Protein AF-A0A6C0LKG7-F1 (afdb_monomer_lite)

Secondary structure (DSSP, 8-state):
-HHHHHHHHHHHHHHHHHHHHHHIIIII-S---HHHHHHHHHHHHHHHHHHHHHHHHHHHHHHHS----TT-SPP--

Foldseek 3Di:
DPVVLLVVLVVVLVVLLVVVVCCVVPPVVDPDPCVVSVVVSVVSSVVSVVVVVVVVVVVCVVVVPPPPCVDPDDDDD

pLDDT: mean 76.7, std 9.19, range [54.41, 89.69]

Structure (mmCIF, N/CA/C/O backbone):
data_AF-A0A6C0LKG7-F1
#
_entry.id   AF-A0A6C0LKG7-F1
#
loop_
_atom_site.group_PDB
_atom_site.id
_atom_site.type_symbol
_atom_site.label_atom_id
_atom_site.label_alt_id
_atom_site.label_comp_id
_atom_site.label_asym_id
_atom_site.label_entity_id
_atom_site.label_seq_id
_atom_site.pdbx_PDB_ins_code
_atom_site.Cartn_x
_atom_site.Cartn_y
_atom_site.Cartn_z
_atom_site.occupancy
_atom_site.B_iso_or_equiv
_atom_site.auth_seq_id
_atom_site.auth_comp_id
_atom_site.auth_asym_id
_atom_site.auth_atom_id
_atom_site.pdbx_PDB_model_num
ATOM 1 N N . MET A 1 1 ? 16.453 0.053 -8.398 1.00 54.41 1 MET A N 1
ATOM 2 C CA . MET A 1 1 ? 15.721 1.224 -7.858 1.00 54.41 1 MET A CA 1
ATOM 3 C C . MET A 1 1 ? 14.430 0.802 -7.143 1.00 54.41 1 MET A C 1
ATOM 5 O O . MET A 1 1 ? 13.654 1.657 -6.751 1.00 54.41 1 MET A O 1
ATOM 9 N N . GLU A 1 2 ? 14.254 -0.494 -6.854 1.00 59.81 2 GLU A N 1
ATOM 10 C CA . GLU A 1 2 ? 13.013 -1.051 -6.290 1.00 59.81 2 GLU A CA 1
ATOM 11 C C . GLU A 1 2 ? 12.822 -0.795 -4.784 1.00 59.81 2 GLU A C 1
ATOM 13 O O . GLU A 1 2 ? 11.696 -0.648 -4.317 1.00 59.81 2 GLU A O 1
ATOM 18 N N . GLN A 1 3 ? 13.905 -0.676 -4.003 1.00 61.69 3 GLN A N 1
ATOM 19 C CA . GLN A 1 3 ? 13.793 -0.533 -2.541 1.00 61.69 3 GLN A CA 1
ATOM 20 C C . GLN A 1 3 ? 13.147 0.797 -2.119 1.00 61.69 3 GLN A C 1
ATOM 22 O O . GLN A 1 3 ? 12.387 0.838 -1.156 1.00 61.69 3 GLN A O 1
ATOM 27 N N . GLY A 1 4 ? 13.414 1.887 -2.850 1.00 74.19 4 GLY A N 1
ATOM 28 C CA . GLY A 1 4 ? 12.859 3.207 -2.533 1.00 74.19 4 GLY A CA 1
ATOM 29 C C . GLY A 1 4 ? 11.340 3.259 -2.705 1.00 74.19 4 GLY A C 1
ATOM 30 O O . GLY A 1 4 ? 10.639 3.790 -1.848 1.00 74.19 4 GLY A O 1
ATOM 31 N N . ASN A 1 5 ? 10.822 2.636 -3.764 1.00 74.75 5 ASN A N 1
ATOM 32 C CA . ASN A 1 5 ? 9.390 2.608 -4.056 1.00 74.75 5 ASN A CA 1
ATOM 33 C C . ASN A 1 5 ? 8.614 1.770 -3.030 1.00 74.75 5 ASN A C 1
ATOM 35 O O . ASN A 1 5 ? 7.563 2.200 -2.552 1.00 74.75 5 ASN A O 1
ATOM 39 N N . LEU A 1 6 ? 9.170 0.632 -2.602 1.00 74.62 6 LEU A N 1
ATOM 40 C CA . LEU A 1 6 ? 8.575 -0.195 -1.547 1.00 74.62 6 LEU A CA 1
ATOM 41 C C . LEU A 1 6 ? 8.566 0.509 -0.182 1.00 74.62 6 LEU A 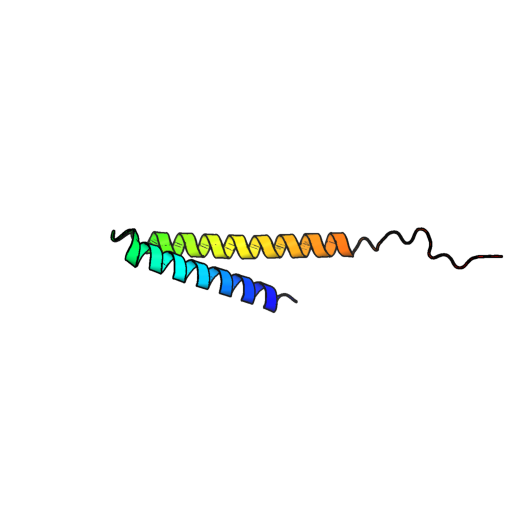C 1
ATOM 43 O O . LEU A 1 6 ? 7.576 0.424 0.548 1.00 74.62 6 LEU A O 1
ATOM 47 N N . VAL A 1 7 ? 9.632 1.244 0.154 1.00 79.25 7 VAL A N 1
ATOM 48 C CA . VAL A 1 7 ? 9.687 2.055 1.381 1.00 79.25 7 VAL A CA 1
ATOM 49 C C . VAL A 1 7 ? 8.646 3.173 1.332 1.00 79.25 7 VAL A C 1
ATOM 51 O O . VAL A 1 7 ? 7.903 3.344 2.297 1.00 79.25 7 VAL A O 1
ATOM 54 N N . THR A 1 8 ? 8.513 3.878 0.207 1.00 79.25 8 THR A N 1
ATOM 55 C CA . THR A 1 8 ? 7.495 4.926 0.034 1.00 79.25 8 THR A CA 1
ATOM 56 C C . THR A 1 8 ? 6.076 4.373 0.176 1.00 79.25 8 THR A C 1
ATOM 58 O O . THR A 1 8 ? 5.274 4.936 0.921 1.00 79.25 8 THR A O 1
ATOM 61 N N . ALA A 1 9 ? 5.770 3.237 -0.458 1.00 77.44 9 ALA A N 1
ATOM 62 C CA . ALA A 1 9 ? 4.466 2.585 -0.319 1.00 77.44 9 ALA A CA 1
ATOM 63 C C . ALA A 1 9 ? 4.168 2.175 1.132 1.00 77.44 9 ALA A C 1
ATOM 65 O O . ALA A 1 9 ? 3.047 2.346 1.614 1.00 77.44 9 ALA A O 1
ATOM 66 N N . SER A 1 10 ? 5.180 1.676 1.848 1.00 77.25 10 SER A N 1
ATOM 67 C CA . SER A 1 10 ? 5.066 1.315 3.263 1.00 77.25 10 SER A CA 1
ATOM 68 C C . SER A 1 10 ? 4.784 2.537 4.143 1.00 77.25 10 SER A C 1
ATOM 70 O O . SER A 1 10 ? 3.866 2.513 4.962 1.00 77.25 10 SER A O 1
ATOM 72 N N . VAL A 1 11 ? 5.494 3.649 3.922 1.00 87.00 11 VAL A N 1
ATOM 73 C CA . VAL A 1 11 ? 5.266 4.908 4.651 1.00 87.00 11 VAL A CA 1
ATOM 74 C C . VAL A 1 11 ? 3.849 5.433 4.410 1.00 87.00 11 VAL A C 1
ATOM 76 O O . VAL A 1 11 ? 3.163 5.785 5.368 1.00 87.00 11 VAL A O 1
ATOM 79 N N . ILE A 1 12 ? 3.371 5.426 3.162 1.00 85.25 12 ILE A N 1
ATOM 80 C CA . ILE A 1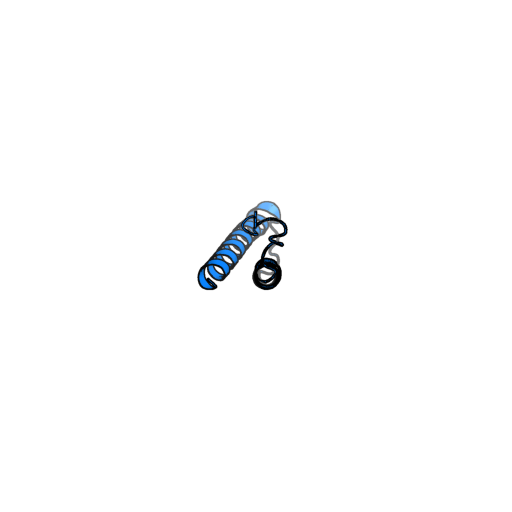 12 ? 2.006 5.863 2.821 1.00 85.25 12 ILE A CA 1
ATOM 81 C C . ILE A 1 12 ? 0.959 4.981 3.519 1.00 85.25 12 ILE A C 1
ATOM 83 O O . ILE A 1 12 ? -0.005 5.500 4.087 1.00 85.25 12 ILE A O 1
ATOM 87 N N . ALA A 1 13 ? 1.159 3.661 3.538 1.00 82.12 13 ALA A N 1
ATOM 88 C CA . ALA A 1 13 ? 0.256 2.734 4.217 1.00 82.12 13 ALA A CA 1
ATOM 89 C C . ALA A 1 13 ? 0.227 2.948 5.742 1.00 82.12 13 ALA A C 1
ATOM 91 O O . ALA A 1 13 ? -0.848 2.918 6.344 1.00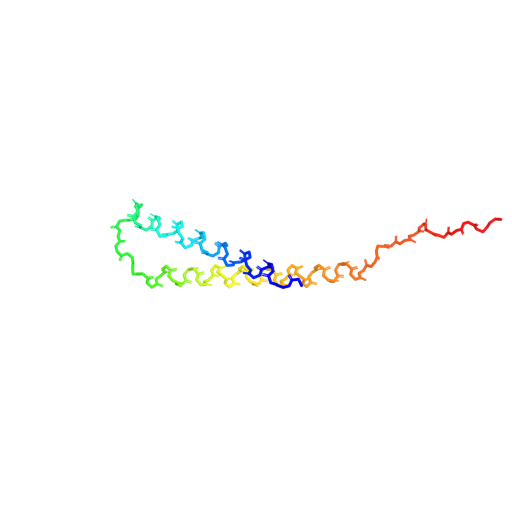 82.12 13 ALA A O 1
ATOM 92 N N . VAL A 1 14 ? 1.380 3.217 6.365 1.00 86.06 14 VAL A N 1
ATOM 93 C CA . VAL A 1 14 ? 1.476 3.527 7.801 1.00 86.06 14 VAL A CA 1
ATOM 94 C C . VAL A 1 14 ? 0.780 4.849 8.128 1.00 86.06 14 VAL A C 1
ATOM 96 O O . VAL A 1 14 ? 0.013 4.906 9.087 1.00 86.06 14 VAL A O 1
ATOM 99 N N . VAL A 1 15 ? 0.980 5.895 7.320 1.00 89.62 15 VAL A N 1
ATOM 100 C CA . VAL A 1 15 ? 0.295 7.186 7.505 1.00 89.62 15 VAL A CA 1
ATOM 101 C C . VAL A 1 15 ? -1.221 7.011 7.401 1.00 89.62 15 VAL A C 1
ATOM 103 O O . VAL A 1 15 ? -1.947 7.473 8.279 1.00 89.62 15 VAL A O 1
ATOM 106 N N . PHE A 1 16 ? -1.703 6.275 6.395 1.00 87.00 16 PHE A N 1
ATOM 107 C CA . PHE A 1 16 ? -3.126 5.960 6.256 1.00 87.00 16 PHE A CA 1
ATOM 108 C C . PHE A 1 16 ? -3.671 5.189 7.466 1.00 87.00 16 PHE A C 1
ATOM 110 O O . PHE A 1 16 ? -4.733 5.531 7.985 1.00 87.00 16 PHE A O 1
ATOM 117 N N . ALA A 1 17 ? -2.941 4.179 7.949 1.00 81.81 17 ALA A N 1
ATOM 118 C CA . ALA A 1 17 ? -3.334 3.409 9.125 1.00 81.81 17 ALA A CA 1
ATOM 119 C C . ALA A 1 17 ? -3.453 4.292 10.377 1.00 81.81 17 ALA A C 1
ATOM 121 O O . ALA A 1 17 ? -4.434 4.176 11.109 1.00 81.81 17 ALA A O 1
ATOM 122 N N . ILE A 1 18 ? -2.502 5.206 10.597 1.00 86.00 18 ILE A N 1
ATOM 123 C CA . ILE A 1 18 ? -2.528 6.150 11.724 1.00 86.00 18 ILE A CA 1
ATOM 124 C C . ILE A 1 18 ? -3.716 7.110 11.597 1.00 86.00 18 ILE A C 1
ATOM 126 O O . ILE A 1 18 ? -4.479 7.257 12.550 1.00 86.00 18 ILE A O 1
ATOM 130 N N . SER A 1 19 ? -3.920 7.731 10.432 1.00 84.38 19 SER A N 1
ATOM 131 C CA . SER A 1 19 ? -5.050 8.640 10.207 1.00 84.38 19 SER A CA 1
ATOM 132 C C . SER A 1 19 ? -6.395 7.947 10.429 1.00 84.38 19 SER A C 1
ATOM 134 O O . SER A 1 19 ? -7.257 8.489 11.117 1.00 84.38 19 SER A O 1
ATOM 136 N N . LYS A 1 20 ? -6.554 6.719 9.925 1.00 79.88 20 LYS A N 1
ATOM 137 C CA . LYS A 1 20 ? -7.794 5.946 10.065 1.00 79.88 20 LYS A CA 1
ATOM 138 C C . LYS A 1 20 ? -8.020 5.450 11.493 1.00 79.88 20 LYS A C 1
ATOM 140 O O . LYS A 1 20 ? -9.153 5.409 11.966 1.00 79.88 20 LYS A O 1
ATOM 145 N N . PHE A 1 21 ? -6.944 5.139 12.215 1.00 80.19 21 PHE A N 1
ATOM 146 C CA . PHE A 1 21 ? -7.005 4.834 13.642 1.00 80.19 21 PHE A CA 1
ATOM 147 C C . PHE A 1 21 ? -7.468 6.045 14.465 1.00 80.19 21 PHE A C 1
ATOM 149 O O . PHE A 1 21 ? -8.324 5.903 15.339 1.00 80.19 21 PHE A O 1
ATOM 156 N N . ILE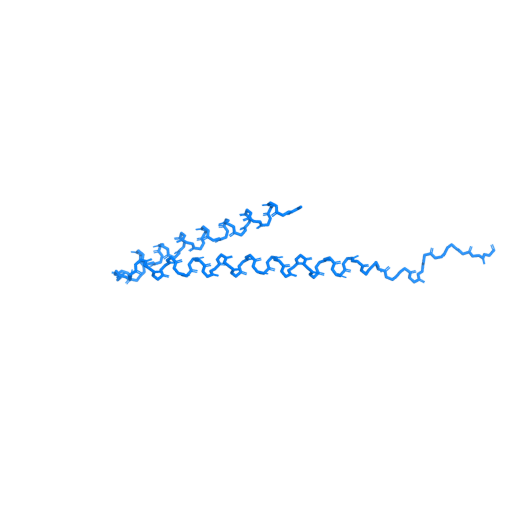 A 1 22 ? -6.954 7.243 14.160 1.00 84.56 22 ILE A N 1
ATOM 157 C CA . ILE A 1 22 ? -7.398 8.494 14.793 1.00 84.56 22 ILE A CA 1
ATOM 158 C C . ILE A 1 22 ? -8.874 8.760 14.470 1.00 84.56 22 ILE A C 1
ATOM 160 O O . ILE A 1 22 ? -9.638 9.097 15.372 1.00 84.56 22 ILE A O 1
ATOM 164 N N . GLU A 1 23 ? -9.299 8.561 13.222 1.00 81.56 23 GLU A N 1
ATOM 165 C CA . GLU A 1 23 ? -10.690 8.753 12.800 1.00 81.56 23 GLU A CA 1
ATOM 166 C C . GLU A 1 23 ? -11.663 7.852 13.577 1.00 81.56 23 GLU A C 1
ATOM 168 O O . GLU A 1 23 ? -12.626 8.342 14.173 1.00 81.56 23 GLU A O 1
ATOM 173 N N . ILE A 1 24 ? -11.376 6.551 13.667 1.00 78.50 24 ILE A N 1
ATOM 174 C CA . ILE A 1 24 ? -12.215 5.599 14.411 1.00 78.50 24 ILE A CA 1
ATOM 175 C C . ILE A 1 24 ? -12.243 5.957 15.904 1.00 78.50 24 ILE A C 1
ATOM 177 O O . ILE A 1 24 ? -13.301 5.938 16.536 1.00 78.50 24 ILE A O 1
ATOM 181 N N . ARG A 1 25 ? -11.094 6.349 16.472 1.00 76.25 25 ARG A N 1
ATOM 182 C CA . ARG A 1 25 ? -10.973 6.644 17.905 1.00 76.25 25 ARG A CA 1
ATOM 183 C C . ARG A 1 25 ? -11.653 7.950 18.324 1.00 76.25 25 ARG A C 1
ATOM 185 O O . ARG A 1 25 ? -12.217 7.993 19.416 1.00 76.25 25 ARG A O 1
ATOM 192 N N . PHE A 1 26 ? -11.576 9.004 17.510 1.00 76.12 26 PHE A N 1
ATOM 193 C CA . PHE A 1 26 ? -12.025 10.350 17.893 1.00 76.12 26 PHE A CA 1
ATOM 194 C C . PHE A 1 26 ? -13.346 10.778 17.253 1.00 76.12 26 PHE A C 1
ATOM 196 O O . PHE A 1 26 ? -14.112 11.495 17.900 1.00 76.12 26 PHE A O 1
ATOM 203 N N . ILE A 1 27 ? -13.620 10.358 16.016 1.00 73.38 27 ILE A N 1
ATOM 204 C CA . ILE A 1 27 ? -14.775 10.832 15.242 1.00 73.38 27 ILE A CA 1
ATOM 205 C C . ILE A 1 27 ? -15.936 9.850 15.350 1.00 73.38 27 ILE A C 1
ATOM 207 O O . ILE A 1 27 ? -17.031 10.260 15.724 1.00 73.38 27 ILE A O 1
ATOM 211 N N . GLN A 1 28 ? -15.707 8.567 15.057 1.00 67.88 28 GLN A N 1
ATOM 212 C CA . GLN A 1 28 ? -16.813 7.612 14.951 1.00 67.88 28 GLN A CA 1
ATOM 213 C C . GLN A 1 28 ? -17.285 7.078 16.309 1.00 67.88 28 GLN A C 1
ATOM 215 O O . GLN A 1 28 ? -18.472 6.817 16.443 1.00 67.88 28 GLN A O 1
ATOM 220 N N . LYS A 1 29 ? -16.414 6.974 17.331 1.00 65.62 29 LYS A N 1
ATOM 221 C CA . LYS A 1 29 ? -16.733 6.520 18.714 1.00 65.62 29 LYS A CA 1
ATOM 222 C C . LYS A 1 29 ? -17.529 5.200 18.829 1.00 65.62 29 LYS A C 1
ATOM 224 O O . LYS A 1 29 ? -17.873 4.804 19.938 1.00 65.62 29 LYS A O 1
ATOM 229 N N . GLU A 1 30 ? -17.794 4.518 17.722 1.00 61.66 30 GLU A N 1
ATOM 230 C CA . GLU A 1 30 ? -18.313 3.161 17.635 1.00 61.66 30 GLU A CA 1
ATOM 231 C C . GLU A 1 30 ? -17.138 2.183 17.586 1.00 61.66 30 GLU A C 1
ATOM 233 O O . GLU A 1 30 ? -16.143 2.420 16.895 1.00 61.66 30 GLU A O 1
ATOM 238 N N . ASP A 1 31 ? -17.265 1.056 18.289 1.00 60.62 31 ASP A N 1
ATOM 239 C CA . ASP A 1 31 ? -16.372 -0.098 18.153 1.00 60.62 31 ASP A CA 1
ATOM 240 C C . ASP A 1 31 ? -16.629 -0.790 16.805 1.00 60.62 31 ASP A C 1
ATOM 242 O O . ASP A 1 31 ? -17.144 -1.907 16.712 1.00 60.62 31 ASP A O 1
ATOM 246 N N . LEU A 1 32 ? -16.280 -0.108 15.714 1.00 61.78 32 LEU A N 1
ATOM 247 C CA . LEU A 1 32 ? -16.177 -0.741 14.411 1.00 61.78 32 LEU A CA 1
ATOM 248 C C . LEU A 1 32 ? -15.161 -1.870 14.521 1.00 61.78 32 LEU A C 1
ATOM 250 O O . LEU A 1 32 ? -14.024 -1.669 14.954 1.00 61.78 32 LEU A O 1
ATOM 254 N N . ALA A 1 33 ? -15.586 -3.074 14.131 1.00 70.50 33 ALA A N 1
ATOM 255 C CA . ALA A 1 33 ? -14.757 -4.261 14.232 1.00 70.50 33 ALA A CA 1
ATOM 256 C C . ALA A 1 33 ? -13.390 -3.982 13.593 1.00 70.50 33 ALA A C 1
ATOM 258 O O . ALA A 1 33 ? -13.300 -3.737 12.390 1.00 70.50 33 ALA A O 1
ATOM 259 N N . MET A 1 34 ? -12.323 -4.061 14.395 1.00 68.62 34 MET A N 1
ATOM 260 C CA . MET A 1 34 ? -10.936 -3.734 14.018 1.00 68.62 34 MET A CA 1
ATOM 261 C C . MET A 1 34 ? -10.456 -4.476 12.747 1.00 68.62 34 MET A C 1
ATOM 263 O O . MET A 1 34 ? -9.514 -4.062 12.075 1.00 68.62 34 MET A O 1
ATOM 267 N N . LYS A 1 35 ? -11.174 -5.540 12.361 1.00 72.88 35 LYS A N 1
ATOM 268 C CA . LYS A 1 35 ? -11.055 -6.272 11.093 1.00 72.88 35 LYS A CA 1
ATOM 269 C C . LYS A 1 35 ? -11.258 -5.396 9.846 1.00 72.88 35 LYS A C 1
ATOM 271 O O . LYS A 1 35 ? -10.573 -5.622 8.852 1.00 72.88 35 LYS A O 1
ATOM 276 N N . TYR A 1 36 ? -12.161 -4.414 9.877 1.00 80.50 36 TYR A N 1
ATOM 277 C CA . TYR A 1 36 ? -12.404 -3.521 8.736 1.00 80.50 36 TYR A CA 1
ATOM 278 C C . TYR A 1 36 ? -11.225 -2.576 8.493 1.00 80.50 36 TYR A C 1
ATOM 280 O O . TYR A 1 36 ? -10.817 -2.392 7.351 1.00 80.50 36 TYR A O 1
ATOM 288 N N . LEU A 1 37 ? -10.613 -2.066 9.566 1.00 80.12 37 LEU A N 1
ATOM 289 C CA . LEU A 1 37 ? -9.429 -1.209 9.489 1.00 80.12 37 LEU A CA 1
ATOM 290 C C . LEU A 1 37 ? -8.272 -1.948 8.806 1.00 80.12 37 LEU A C 1
ATOM 292 O O . LEU A 1 37 ? -7.711 -1.454 7.833 1.00 80.12 37 LEU A O 1
ATOM 296 N N . ILE A 1 38 ? -7.975 -3.172 9.257 1.00 80.50 38 ILE A N 1
ATOM 297 C CA . ILE A 1 38 ? -6.900 -3.994 8.681 1.00 80.50 38 ILE A CA 1
ATOM 298 C C . ILE A 1 38 ? -7.157 -4.263 7.193 1.00 80.50 38 ILE A C 1
ATOM 300 O O . ILE A 1 38 ? -6.243 -4.127 6.381 1.00 80.50 38 ILE A O 1
ATOM 304 N N . ARG A 1 39 ? -8.397 -4.606 6.820 1.00 85.12 39 ARG A N 1
ATOM 305 C CA . ARG A 1 39 ? -8.773 -4.830 5.417 1.00 85.12 39 ARG A CA 1
ATOM 306 C C . ARG A 1 39 ? -8.527 -3.587 4.560 1.00 85.12 39 ARG A C 1
ATOM 308 O O . ARG A 1 39 ? -7.960 -3.710 3.477 1.00 85.12 39 ARG A O 1
ATOM 315 N N . ASP A 1 40 ? -8.923 -2.417 5.047 1.00 83.19 40 ASP A N 1
ATOM 316 C CA . ASP A 1 40 ? -8.765 -1.162 4.313 1.00 83.19 40 ASP A CA 1
ATOM 317 C C . ASP A 1 40 ? -7.294 -0.763 4.178 1.00 83.19 40 ASP A C 1
ATOM 319 O O . ASP A 1 40 ? -6.862 -0.368 3.097 1.00 83.19 40 ASP A O 1
ATOM 323 N N . THR A 1 41 ? -6.490 -0.918 5.232 1.00 82.88 41 THR A N 1
ATOM 324 C CA . THR A 1 41 ? -5.045 -0.656 5.168 1.00 82.88 41 THR A CA 1
ATOM 325 C C . THR A 1 41 ? -4.347 -1.587 4.178 1.00 82.88 41 THR A C 1
ATOM 327 O O . THR A 1 41 ? -3.512 -1.131 3.396 1.00 82.88 41 THR A O 1
ATOM 330 N N . VAL A 1 42 ? -4.712 -2.874 4.152 1.00 86.50 42 VAL A N 1
ATOM 331 C CA . VAL A 1 42 ? -4.174 -3.834 3.175 1.00 86.50 42 VAL A CA 1
ATOM 332 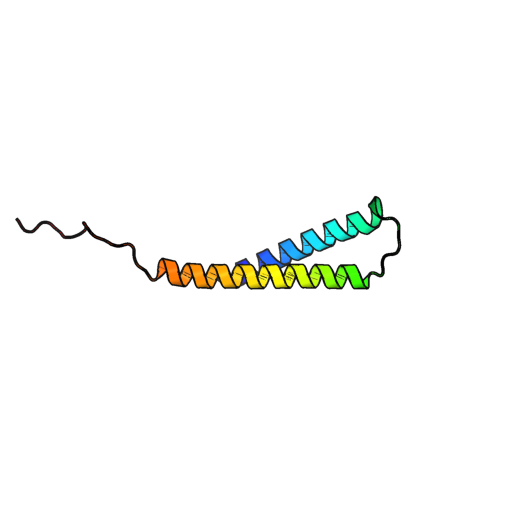C C . VAL A 1 42 ? -4.586 -3.458 1.749 1.00 86.50 42 VAL A C 1
ATOM 334 O O . VAL A 1 42 ? -3.746 -3.490 0.852 1.00 86.50 42 VAL A O 1
ATOM 337 N N . MET A 1 43 ? -5.839 -3.040 1.529 1.00 88.12 43 MET A N 1
ATOM 338 C CA . MET A 1 43 ? -6.283 -2.545 0.219 1.00 88.12 43 MET A CA 1
ATOM 339 C C . MET A 1 43 ? -5.474 -1.329 -0.248 1.00 88.12 43 MET A C 1
ATOM 341 O O . MET A 1 43 ? -5.043 -1.296 -1.400 1.00 88.12 43 MET A O 1
ATOM 345 N N . VAL A 1 44 ? -5.228 -0.355 0.634 1.00 87.50 44 VAL A N 1
ATOM 346 C CA . VAL A 1 44 ? -4.435 0.842 0.305 1.00 87.50 44 VAL A CA 1
ATOM 347 C C . VAL A 1 44 ? -2.989 0.480 -0.025 1.00 87.50 44 VAL A C 1
ATOM 349 O O . VAL A 1 44 ? -2.452 0.971 -1.017 1.00 87.50 44 VAL A O 1
ATOM 352 N N . TYR A 1 45 ? -2.375 -0.420 0.747 1.00 83.12 45 TYR A N 1
ATOM 353 C CA . TYR A 1 45 ? -1.024 -0.901 0.464 1.00 83.12 45 TYR A CA 1
ATOM 354 C C . TYR A 1 45 ? -0.934 -1.563 -0.919 1.00 83.12 45 TYR A C 1
ATOM 356 O O . TYR A 1 45 ? -0.087 -1.180 -1.725 1.00 83.12 45 TYR A O 1
ATOM 364 N N . ILE A 1 46 ? -1.850 -2.487 -1.235 1.00 87.69 46 ILE A N 1
ATOM 365 C CA . ILE A 1 46 ? -1.886 -3.164 -2.542 1.00 87.69 46 ILE A CA 1
ATOM 366 C C . ILE A 1 46 ? -2.093 -2.149 -3.672 1.00 87.69 46 ILE A C 1
ATOM 368 O O . ILE A 1 46 ? -1.387 -2.204 -4.677 1.00 87.69 46 ILE A O 1
ATOM 372 N N . SER A 1 47 ? -3.008 -1.189 -3.507 1.00 89.69 47 SER A N 1
ATOM 373 C CA . SER A 1 47 ? -3.243 -0.141 -4.508 1.00 89.69 47 SER A CA 1
ATOM 374 C C . SER A 1 47 ? -1.993 0.702 -4.769 1.00 89.69 47 SER A C 1
ATOM 376 O O . SER A 1 47 ? -1.738 1.078 -5.912 1.00 89.69 47 SER A O 1
ATOM 378 N N . CYS A 1 48 ? -1.214 1.004 -3.729 1.00 86.69 48 CYS A N 1
ATOM 379 C CA . CYS A 1 48 ? 0.011 1.786 -3.856 1.00 86.69 48 CYS A CA 1
ATOM 380 C C . CYS A 1 48 ? 1.110 0.993 -4.579 1.00 86.69 48 CYS A C 1
ATOM 382 O O . CYS A 1 48 ? 1.728 1.512 -5.507 1.00 86.69 48 CYS A O 1
ATOM 384 N N . VAL A 1 49 ? 1.290 -0.286 -4.228 1.00 86.25 49 VAL A N 1
ATOM 385 C CA . VAL A 1 49 ? 2.248 -1.187 -4.892 1.00 86.25 49 VAL A CA 1
ATOM 386 C C . VAL A 1 49 ? 1.917 -1.350 -6.376 1.00 86.25 49 VAL A C 1
ATOM 388 O O . VAL A 1 49 ? 2.796 -1.198 -7.220 1.00 86.25 49 VAL A O 1
ATOM 391 N N . VAL A 1 50 ? 0.647 -1.599 -6.712 1.00 89.50 50 VAL A N 1
ATOM 392 C CA . VAL A 1 50 ? 0.209 -1.727 -8.111 1.00 89.50 50 VAL A CA 1
ATOM 393 C C . VAL A 1 50 ? 0.409 -0.415 -8.872 1.00 89.50 50 VAL A C 1
ATOM 395 O O . VAL A 1 50 ? 0.903 -0.435 -9.995 1.00 89.50 50 VAL A O 1
ATOM 398 N N . GLY A 1 51 ? 0.073 0.729 -8.270 1.00 87.19 51 GLY A N 1
ATOM 399 C CA . GLY A 1 51 ? 0.270 2.039 -8.895 1.00 87.19 51 GLY A CA 1
ATOM 400 C C . GLY A 1 51 ? 1.738 2.333 -9.213 1.00 87.19 51 GLY A C 1
ATOM 401 O O . GLY A 1 51 ? 2.048 2.767 -10.320 1.00 87.19 51 GLY A O 1
ATOM 402 N N . LEU A 1 52 ? 2.647 2.045 -8.277 1.00 86.19 52 LEU A N 1
ATOM 403 C CA . LEU A 1 52 ? 4.088 2.211 -8.485 1.00 86.19 52 LEU A CA 1
ATOM 404 C C . LEU A 1 52 ? 4.618 1.275 -9.575 1.00 86.19 52 LEU A C 1
ATOM 406 O O . LEU A 1 52 ? 5.360 1.725 -10.442 1.00 86.19 52 LEU A O 1
ATOM 410 N N . PHE A 1 53 ? 4.170 0.018 -9.592 1.00 85.56 53 PHE A N 1
ATOM 411 C CA . PHE A 1 53 ? 4.537 -0.940 -10.637 1.00 85.56 53 PHE A CA 1
ATOM 412 C C . PHE A 1 53 ? 4.093 -0.476 -12.032 1.00 85.56 53 PHE A C 1
ATOM 414 O O . PHE A 1 53 ? 4.856 -0.549 -12.992 1.00 85.56 53 PHE A O 1
ATOM 421 N N . VAL A 1 54 ? 2.869 0.046 -12.160 1.00 88.06 54 VAL A N 1
ATOM 422 C CA . VAL A 1 54 ? 2.379 0.598 -13.434 1.00 88.06 54 VAL A CA 1
ATOM 423 C C . VAL A 1 54 ? 3.222 1.799 -13.868 1.00 88.06 54 VAL A C 1
ATOM 425 O O . VAL A 1 54 ? 3.562 1.905 -15.045 1.00 88.06 54 VAL A O 1
ATOM 428 N N . LEU A 1 55 ? 3.587 2.688 -12.940 1.00 85.19 55 LEU A N 1
ATOM 429 C CA . LEU A 1 55 ? 4.432 3.845 -13.245 1.00 85.19 55 LEU A CA 1
ATOM 430 C C . LEU A 1 55 ? 5.837 3.444 -13.703 1.00 85.19 55 LEU A C 1
ATOM 432 O O . LEU A 1 55 ? 6.345 4.053 -14.641 1.00 85.19 55 LEU A O 1
ATOM 436 N N . GLU A 1 56 ? 6.443 2.423 -13.096 1.00 83.94 56 GLU A N 1
ATOM 437 C CA . GLU A 1 56 ? 7.735 1.881 -13.538 1.00 83.94 56 GLU A CA 1
ATOM 438 C C . GLU A 1 56 ? 7.643 1.331 -14.967 1.00 83.94 56 GLU A C 1
ATOM 440 O O . GLU A 1 56 ? 8.422 1.726 -15.830 1.00 83.94 56 GLU A O 1
ATOM 445 N N . GLN A 1 57 ? 6.622 0.520 -15.260 1.00 82.69 57 GLN A N 1
ATOM 446 C CA . GLN A 1 57 ? 6.438 -0.067 -16.593 1.00 82.69 57 GLN A CA 1
ATOM 447 C C . GLN A 1 57 ? 6.181 0.986 -17.680 1.00 82.69 57 GLN A C 1
ATOM 449 O O . GLN A 1 57 ? 6.681 0.888 -18.807 1.00 82.69 57 GLN A O 1
ATOM 454 N N . VAL A 1 58 ? 5.401 2.021 -17.356 1.00 84.44 58 VAL A N 1
ATOM 455 C CA . VAL A 1 58 ? 5.167 3.155 -18.259 1.00 84.44 58 VAL A CA 1
ATOM 456 C C . VAL A 1 58 ? 6.448 3.968 -18.434 1.00 84.44 58 VAL A C 1
ATOM 458 O O . VAL A 1 58 ? 6.783 4.326 -19.561 1.00 84.44 58 VAL A O 1
ATOM 461 N N . GLY A 1 59 ? 7.183 4.224 -17.351 1.00 77.75 59 GLY A N 1
ATOM 462 C CA . GLY A 1 59 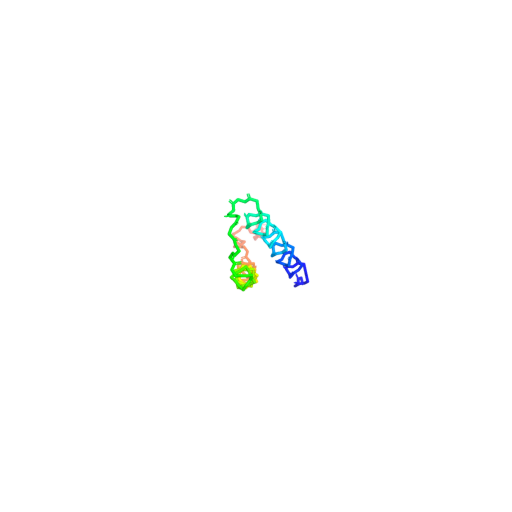? 8.462 4.924 -17.371 1.00 77.75 59 GLY A CA 1
ATOM 463 C C . GLY A 1 59 ? 9.478 4.236 -18.276 1.00 77.75 59 GLY A C 1
ATOM 464 O O . GLY A 1 59 ? 10.045 4.892 -19.147 1.00 77.75 59 GLY A O 1
ATOM 465 N N . ASP A 1 60 ? 9.651 2.924 -18.148 1.00 75.88 60 ASP A N 1
ATOM 466 C CA . ASP A 1 60 ? 10.576 2.157 -18.985 1.00 75.88 60 ASP A CA 1
ATOM 467 C C . ASP A 1 60 ? 10.145 2.160 -20.454 1.00 75.88 60 ASP A C 1
ATOM 469 O O . ASP A 1 60 ? 10.963 2.381 -21.348 1.00 75.88 60 ASP A O 1
ATOM 473 N N . THR A 1 61 ? 8.847 2.018 -20.730 1.00 75.94 61 THR A N 1
ATOM 474 C CA . THR A 1 61 ? 8.312 2.064 -22.101 1.00 75.94 61 THR A CA 1
ATOM 475 C C . THR A 1 61 ? 8.499 3.440 -22.753 1.00 75.94 61 THR A C 1
ATOM 477 O O . THR A 1 61 ? 8.821 3.530 -23.941 1.00 75.94 61 THR A O 1
ATOM 480 N N . VAL A 1 62 ? 8.299 4.521 -21.994 1.00 71.88 62 VAL A N 1
ATOM 481 C CA . VAL A 1 62 ? 8.421 5.902 -22.485 1.00 71.88 62 VAL A CA 1
ATOM 482 C C . VAL A 1 62 ? 9.886 6.298 -22.655 1.00 71.88 62 VAL A C 1
ATOM 484 O O . VAL A 1 62 ? 10.235 6.855 -23.691 1.00 71.88 62 VAL A O 1
ATOM 487 N N . ASN A 1 63 ? 10.759 5.968 -21.700 1.00 67.44 63 ASN A N 1
ATOM 488 C CA . ASN A 1 63 ? 12.188 6.286 -21.789 1.00 67.44 63 ASN A CA 1
ATOM 489 C C . ASN A 1 63 ? 12.924 5.439 -22.842 1.00 67.44 63 ASN A C 1
ATOM 491 O O . ASN A 1 63 ? 13.900 5.907 -23.423 1.00 67.44 63 ASN A O 1
ATOM 495 N N . SER A 1 64 ? 12.440 4.229 -23.149 1.00 63.91 64 SER A N 1
ATOM 496 C CA . SER A 1 64 ? 13.000 3.385 -24.220 1.00 63.91 64 SER A CA 1
ATOM 497 C C . SER A 1 64 ? 12.754 3.950 -25.623 1.00 63.91 64 SER A C 1
ATOM 499 O O . SER A 1 64 ? 13.486 3.633 -26.562 1.00 63.91 64 SER A O 1
ATOM 501 N N . LYS A 1 65 ? 11.746 4.815 -25.792 1.00 64.00 65 LYS A N 1
ATOM 502 C CA . LYS A 1 65 ? 11.570 5.611 -27.010 1.00 64.00 65 LYS A CA 1
ATOM 503 C C . LYS A 1 65 ? 12.443 6.856 -26.897 1.00 64.00 65 LYS A C 1
ATOM 505 O O . LYS A 1 65 ? 11.958 7.931 -26.554 1.00 64.00 65 LYS A O 1
ATOM 510 N N . GLY A 1 66 ? 13.738 6.688 -27.171 1.00 61.12 66 GLY A N 1
ATOM 511 C CA . GLY A 1 66 ? 14.690 7.794 -27.259 1.00 61.12 66 GLY A CA 1
ATOM 512 C C . GLY A 1 66 ? 14.091 8.951 -28.062 1.00 61.12 66 GLY A C 1
ATOM 513 O O . GLY A 1 66 ? 13.529 8.731 -29.138 1.00 61.12 66 GLY A O 1
ATOM 514 N N . GLY A 1 67 ? 14.138 10.161 -27.496 1.00 66.12 67 GLY A N 1
ATOM 515 C CA . GLY A 1 67 ? 13.536 11.348 -28.099 1.00 66.12 67 GLY A CA 1
ATOM 516 C C . GLY A 1 67 ? 13.953 11.486 -29.561 1.00 66.12 67 GLY A C 1
ATOM 517 O O . GLY A 1 67 ? 15.120 11.294 -29.895 1.00 66.12 67 GLY A O 1
ATOM 518 N N . THR A 1 68 ? 12.996 11.780 -30.441 1.00 63.94 68 THR A N 1
ATOM 519 C CA . THR A 1 68 ? 13.239 11.885 -31.882 1.00 63.94 68 THR A CA 1
ATOM 520 C C . THR A 1 68 ? 14.232 13.017 -32.154 1.00 63.94 68 THR A C 1
ATOM 522 O O . THR A 1 68 ? 13.858 14.191 -32.186 1.00 63.94 68 THR A O 1
ATOM 525 N N . SER A 1 69 ? 15.505 12.678 -32.342 1.00 65.75 69 SER A N 1
ATOM 526 C CA . SER A 1 69 ? 16.591 13.591 -32.699 1.00 65.75 69 SER A CA 1
ATOM 527 C C . SER A 1 69 ? 16.486 13.983 -34.176 1.00 65.75 69 SER A C 1
ATOM 529 O O . SER A 1 69 ? 17.317 13.627 -35.003 1.00 65.75 69 SER A O 1
ATOM 531 N N . VAL A 1 70 ? 15.433 14.729 -34.521 1.00 64.75 70 VAL A N 1
ATOM 532 C CA . VAL A 1 70 ? 15.131 15.144 -35.905 1.00 64.75 70 VAL A CA 1
ATOM 533 C C . VAL A 1 70 ? 16.139 16.177 -36.442 1.00 64.75 70 VAL A C 1
ATOM 535 O O . VAL A 1 70 ? 16.229 16.361 -37.650 1.00 64.75 70 VAL A O 1
ATOM 538 N N . PHE A 1 71 ? 16.961 16.799 -35.585 1.00 68.44 71 PHE A N 1
ATOM 539 C CA . PHE A 1 71 ? 17.897 17.863 -35.985 1.00 68.44 71 PHE A CA 1
ATOM 540 C C . PHE A 1 71 ? 19.284 17.781 -35.316 1.00 68.44 71 PHE A C 1
ATOM 542 O O . PHE A 1 71 ? 19.823 18.799 -34.896 1.00 68.44 71 PHE A O 1
ATOM 549 N N . VAL A 1 72 ? 19.870 16.585 -35.177 1.00 68.50 72 VAL A N 1
ATOM 550 C CA . VAL A 1 72 ? 21.223 16.408 -34.579 1.00 68.50 72 VAL A CA 1
ATOM 551 C C . VAL A 1 72 ? 22.259 15.910 -35.603 1.00 68.50 72 VAL A C 1
ATOM 553 O O . VAL A 1 72 ? 23.362 15.511 -35.245 1.00 68.50 72 VAL A O 1
ATOM 556 N N . GLY A 1 73 ? 21.930 15.921 -36.898 1.00 72.38 73 GLY A N 1
ATOM 557 C CA . GLY A 1 73 ? 22.915 15.644 -37.944 1.00 72.38 73 GLY A CA 1
ATOM 558 C C . GLY A 1 73 ? 23.919 16.791 -38.032 1.00 72.38 73 GLY A C 1
ATOM 559 O O . GLY A 1 73 ? 23.509 17.938 -38.211 1.00 72.38 73 GLY A O 1
ATOM 560 N N . ASN A 1 74 ? 25.217 16.493 -37.904 1.00 74.31 74 ASN A N 1
ATOM 561 C CA . ASN A 1 74 ? 26.254 17.465 -38.250 1.00 74.31 74 ASN A CA 1
ATOM 562 C C . ASN A 1 74 ? 26.016 17.928 -39.696 1.00 74.31 74 ASN A C 1
ATOM 564 O O . ASN A 1 74 ? 25.762 17.081 -40.556 1.00 74.31 74 ASN A O 1
ATOM 568 N N . PRO A 1 75 ? 26.056 19.240 -39.966 1.00 73.12 75 PRO A N 1
ATOM 569 C CA . PRO A 1 75 ? 25.802 19.736 -41.303 1.00 73.12 75 PRO A CA 1
ATOM 570 C C . PRO A 1 75 ? 26.919 19.298 -42.255 1.00 73.12 75 PRO A C 1
ATOM 572 O O . PRO A 1 75 ? 28.095 19.534 -41.985 1.00 73.12 75 PRO A O 1
ATOM 575 N N . ASP A 1 76 ? 26.528 18.659 -43.355 1.00 61.47 76 ASP A N 1
ATOM 576 C CA . ASP A 1 76 ? 27.404 18.311 -44.473 1.00 61.47 76 ASP A CA 1
ATOM 577 C C . ASP A 1 76 ? 27.352 19.479 -45.471 1.00 61.47 76 ASP A C 1
ATOM 579 O O . ASP A 1 76 ? 26.477 19.540 -46.339 1.00 61.47 76 ASP A O 1
ATOM 583 N N . PHE A 1 77 ? 28.209 20.478 -45.253 1.00 66.31 77 PHE A N 1
ATOM 584 C CA . PHE A 1 77 ? 28.544 21.495 -46.251 1.00 66.31 77 PHE A CA 1
ATOM 585 C C . PHE A 1 77 ? 30.050 21.539 -46.481 1.00 66.31 77 PHE A C 1
ATOM 587 O O . PHE A 1 77 ? 30.799 21.483 -45.478 1.00 66.31 77 PHE A O 1
#

Organism: NCBI:txid1070528

Sequence (77 aa):
MEQGNLVTASVIAVVFAISKFIEIRFIQKEDLAMKYLIRDTVMVYISCVVGLFVLEQVGDTVNSKGGTSVFVGNPDF

Radius of gyration: 22.01 Å; chains: 1; bounding box: 47×28×65 Å